Protein AF-A0AAX3UG30-F1 (afdb_monomer)

Mean predicted aligned error: 12.52 Å

Nearest PDB structures (foldseek):
  4fxe-assembly1_A-2  TM=7.239E-01  e=1.161E-01  Escherichia coli K-12
  4fxe-assembly1_B-2  TM=6.554E-01  e=1.550E-01  Escherichia coli K-12
  4q2u-assembly1_A  TM=5.104E-01  e=1.080E-01  Escherichia coli K-12
  4ml0-assembly2_E  TM=4.958E-01  e=1.080E-01  Escherichia coli B str. REL606

Foldseek 3Di:
DDPQVVCVVVVHGPVRVVVVQVVCCVVPVDGPDDPPDPQDPVSVVVVCVVVVVDPDDDPDPVRVVCVVPPPPPD

Structure (mmCIF, N/CA/C/O backbone):
data_AF-A0AAX3UG30-F1
#
_entry.id   AF-A0AAX3UG30-F1
#
loop_
_atom_site.group_PDB
_atom_site.id
_atom_site.type_symbol
_atom_site.label_atom_id
_atom_site.label_alt_id
_atom_site.label_comp_id
_atom_site.label_asym_id
_atom_site.label_entity_id
_atom_site.label_seq_id
_atom_site.pdbx_PDB_ins_code
_atom_site.Cartn_x
_atom_site.Cartn_y
_atom_site.Cartn_z
_atom_site.occupancy
_atom_site.B_iso_or_equiv
_atom_site.auth_seq_id
_atom_site.auth_comp_id
_atom_site.auth_asym_id
_atom_site.auth_atom_id
_atom_site.pdbx_PDB_model_num
ATOM 1 N N . MET A 1 1 ? 22.737 -6.697 -7.796 1.00 59.31 1 MET A N 1
ATOM 2 C CA . MET A 1 1 ? 21.851 -6.786 -8.983 1.00 59.31 1 MET A CA 1
ATOM 3 C C . MET A 1 1 ? 21.059 -5.487 -9.046 1.00 59.31 1 MET A C 1
ATOM 5 O O . MET A 1 1 ? 20.479 -5.139 -8.029 1.00 59.31 1 MET A O 1
ATOM 9 N N . THR A 1 2 ? 21.102 -4.721 -10.140 1.00 82.06 2 THR A N 1
ATOM 10 C CA . THR A 1 2 ? 20.396 -3.425 -10.231 1.00 82.06 2 THR A CA 1
ATOM 11 C C . THR A 1 2 ? 19.024 -3.589 -10.883 1.00 82.06 2 THR A C 1
ATOM 13 O O . THR A 1 2 ? 18.833 -4.482 -11.711 1.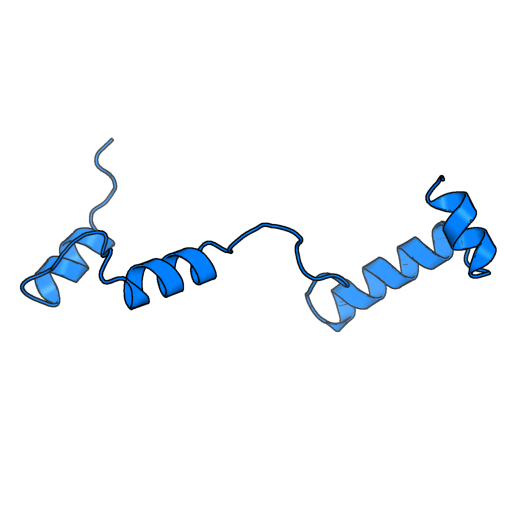00 82.06 2 THR A O 1
ATOM 16 N N . VAL A 1 3 ? 18.072 -2.715 -10.539 1.00 81.94 3 VAL A N 1
ATOM 17 C CA . VAL A 1 3 ? 16.715 -2.709 -11.119 1.00 81.94 3 VAL A CA 1
ATOM 18 C C . VAL A 1 3 ? 16.775 -2.641 -12.649 1.00 81.94 3 VAL A C 1
ATOM 20 O O . VAL A 1 3 ? 16.147 -3.448 -13.329 1.00 81.94 3 VAL A O 1
ATOM 23 N N . SER A 1 4 ? 17.633 -1.780 -13.200 1.00 83.00 4 SER A N 1
ATOM 24 C CA . SER A 1 4 ? 17.819 -1.635 -14.648 1.00 83.00 4 SER A CA 1
ATOM 25 C C . SER A 1 4 ? 18.327 -2.912 -15.329 1.00 83.00 4 SER A C 1
ATOM 27 O O . SER A 1 4 ? 17.915 -3.217 -16.446 1.00 83.00 4 SER A O 1
ATOM 29 N N . ALA A 1 5 ? 19.196 -3.689 -14.671 1.00 87.44 5 ALA A N 1
ATOM 30 C CA . ALA A 1 5 ? 19.684 -4.955 -15.221 1.00 87.44 5 ALA A CA 1
ATOM 31 C C . ALA A 1 5 ? 18.584 -6.027 -15.257 1.00 87.44 5 ALA A C 1
ATOM 33 O O . ALA A 1 5 ? 18.537 -6.824 -16.192 1.00 87.44 5 ALA A O 1
ATOM 34 N N . ASN A 1 6 ? 17.690 -6.033 -14.267 1.00 89.31 6 ASN A N 1
ATOM 35 C CA . ASN A 1 6 ? 16.562 -6.962 -14.221 1.00 89.31 6 ASN A CA 1
ATOM 36 C C . ASN A 1 6 ? 15.499 -6.611 -15.267 1.00 89.31 6 ASN A C 1
ATOM 38 O O . ASN A 1 6 ? 15.066 -7.496 -16.000 1.00 89.31 6 ASN A O 1
ATOM 42 N N . LEU A 1 7 ? 15.154 -5.329 -15.406 1.00 89.94 7 LEU A N 1
ATOM 43 C CA . LEU A 1 7 ? 14.224 -4.871 -16.442 1.00 89.94 7 LEU A CA 1
ATOM 44 C C . LEU A 1 7 ? 14.754 -5.191 -17.847 1.00 89.94 7 LEU A C 1
ATOM 46 O O . LEU A 1 7 ? 14.034 -5.760 -18.666 1.00 89.94 7 LEU A O 1
ATOM 50 N N . LYS A 1 8 ? 16.054 -4.972 -18.089 1.00 89.06 8 LYS A N 1
ATOM 51 C CA . LYS A 1 8 ? 16.689 -5.325 -19.366 1.00 89.06 8 LYS A CA 1
ATOM 52 C C . LYS A 1 8 ? 16.604 -6.825 -19.678 1.00 89.06 8 LYS A C 1
ATOM 54 O O . LYS A 1 8 ? 16.384 -7.181 -20.830 1.00 89.06 8 LYS A O 1
ATOM 59 N N . LYS A 1 9 ? 16.735 -7.707 -18.676 1.00 92.69 9 LYS A N 1
ATOM 60 C CA . LYS A 1 9 ? 16.532 -9.162 -18.851 1.00 92.69 9 LYS A CA 1
ATOM 61 C C . LYS A 1 9 ? 15.090 -9.521 -19.213 1.00 92.69 9 LYS A C 1
ATOM 63 O O . LYS A 1 9 ? 14.879 -10.507 -19.905 1.00 92.69 9 LYS A O 1
ATOM 68 N N . MET A 1 10 ? 14.124 -8.727 -18.759 1.00 90.31 10 MET A N 1
ATOM 69 C CA . MET A 1 10 ? 12.707 -8.873 -19.103 1.00 90.31 10 MET A CA 1
ATOM 70 C C . MET A 1 10 ? 12.360 -8.243 -20.463 1.00 90.31 10 MET A C 1
ATOM 72 O O . MET A 1 10 ? 11.212 -8.321 -20.884 1.00 90.31 10 MET A O 1
ATOM 76 N N . GLY A 1 11 ? 13.325 -7.618 -21.151 1.00 93.06 11 GLY A N 1
ATOM 77 C CA . GLY A 1 11 ? 13.080 -6.889 -22.398 1.00 93.06 11 GLY A CA 1
ATOM 78 C C . GLY A 1 11 ? 12.348 -5.558 -22.198 1.00 93.06 11 GLY A C 1
ATOM 79 O O . GLY A 1 11 ? 11.765 -5.040 -23.145 1.00 93.06 11 GLY A O 1
ATOM 80 N N . ILE A 1 12 ? 12.365 -5.008 -20.980 1.00 93.44 12 ILE A N 1
ATOM 81 C CA . ILE A 1 12 ? 11.648 -3.786 -20.603 1.00 93.44 12 ILE A CA 1
ATOM 82 C C . ILE A 1 12 ? 12.671 -2.704 -20.244 1.00 93.44 12 ILE A C 1
ATOM 84 O O . ILE A 1 12 ? 13.624 -2.949 -19.504 1.00 93.44 12 ILE A O 1
ATOM 88 N N . ASP A 1 13 ? 12.494 -1.489 -20.754 1.00 93.00 13 ASP A N 1
ATOM 89 C CA . ASP A 1 13 ? 13.282 -0.334 -20.327 1.00 93.00 13 ASP A CA 1
ATOM 90 C C . ASP A 1 13 ? 12.634 0.385 -19.128 1.00 93.00 13 ASP A C 1
ATOM 92 O O . ASP A 1 13 ? 11.455 0.207 -18.812 1.00 93.00 13 ASP A O 1
ATOM 96 N N . MET A 1 14 ? 13.409 1.231 -18.447 1.00 91.00 14 MET A N 1
ATOM 97 C CA . MET A 1 14 ? 12.953 1.916 -17.233 1.00 91.00 14 MET A CA 1
ATOM 98 C C . MET A 1 14 ? 11.745 2.836 -17.478 1.00 91.00 14 MET A C 1
ATOM 100 O O . MET A 1 14 ? 10.865 2.947 -16.620 1.00 91.00 14 MET A O 1
ATOM 104 N N . THR A 1 15 ? 11.670 3.481 -18.646 1.00 93.56 15 THR A N 1
ATOM 105 C CA . THR A 1 15 ? 10.555 4.361 -19.010 1.00 93.56 15 THR A CA 1
ATOM 106 C C . THR A 1 15 ? 9.282 3.551 -19.216 1.00 93.56 15 THR A C 1
ATOM 108 O O . THR A 1 15 ? 8.232 3.927 -18.690 1.00 93.56 15 THR A O 1
ATOM 111 N N . THR A 1 16 ? 9.365 2.421 -19.919 1.00 94.25 16 THR A N 1
ATOM 112 C CA . THR A 1 16 ? 8.225 1.511 -20.103 1.00 94.25 16 THR A CA 1
ATOM 113 C C . THR A 1 16 ? 7.742 0.945 -18.770 1.00 94.25 16 THR A C 1
ATOM 115 O O . THR A 1 16 ? 6.550 1.034 -18.477 1.00 94.25 16 THR A O 1
ATOM 118 N N . ALA A 1 17 ? 8.648 0.474 -17.908 1.00 92.19 17 ALA A N 1
ATOM 119 C CA . ALA A 1 17 ? 8.292 -0.025 -16.577 1.00 92.19 17 ALA A CA 1
ATOM 120 C C . ALA A 1 17 ? 7.564 1.038 -15.731 1.00 92.19 17 ALA A C 1
ATOM 122 O O . ALA A 1 17 ? 6.539 0.759 -15.109 1.00 92.19 17 ALA A O 1
ATOM 123 N N . THR A 1 18 ? 8.050 2.282 -15.769 1.00 93.69 18 THR A N 1
ATOM 124 C CA . THR A 1 18 ? 7.437 3.410 -15.051 1.00 93.69 18 THR A CA 1
ATOM 125 C C . THR A 1 18 ? 6.039 3.735 -15.584 1.00 93.69 18 THR A C 1
ATOM 127 O O . THR A 1 18 ? 5.112 3.954 -14.808 1.00 93.69 18 THR A O 1
ATOM 130 N N . LYS A 1 19 ? 5.848 3.731 -16.909 1.00 95.69 19 LYS A N 1
ATOM 131 C CA . LYS A 1 19 ? 4.525 3.950 -17.513 1.00 95.69 19 LYS A CA 1
ATOM 132 C C . LYS A 1 19 ? 3.535 2.862 -17.105 1.00 95.69 19 LYS A C 1
ATOM 134 O O . LYS A 1 19 ? 2.418 3.185 -16.715 1.00 95.69 19 LYS A O 1
ATOM 139 N N . MET A 1 20 ? 3.949 1.595 -17.152 1.00 93.31 20 MET A N 1
ATOM 140 C CA . MET A 1 20 ? 3.103 0.467 -16.748 1.00 93.31 20 MET A CA 1
ATOM 141 C C . MET A 1 20 ? 2.679 0.576 -15.279 1.00 93.31 20 MET A C 1
ATOM 143 O O . MET A 1 20 ? 1.513 0.344 -14.965 1.00 93.31 20 MET A O 1
ATOM 147 N N . TYR A 1 21 ? 3.589 1.005 -14.400 1.00 93.25 21 TYR A 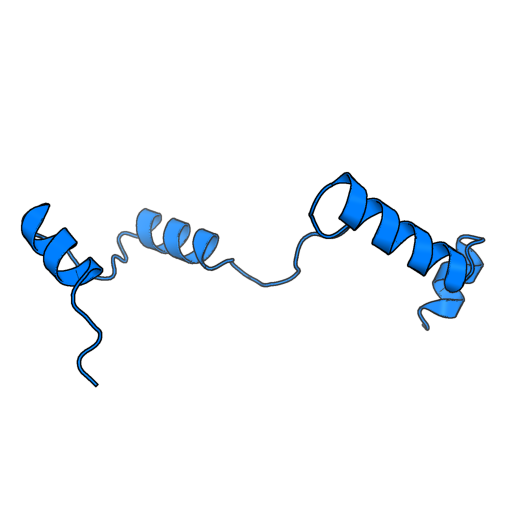N 1
ATOM 148 C CA . TYR A 1 21 ? 3.295 1.256 -12.989 1.00 93.25 21 TYR A CA 1
ATOM 149 C C . TYR A 1 21 ? 2.169 2.286 -12.795 1.00 93.25 21 TYR A C 1
ATOM 151 O O . TYR A 1 21 ? 1.186 2.005 -12.109 1.00 93.25 21 TYR A O 1
ATOM 159 N N . TYR A 1 22 ? 2.265 3.452 -13.443 1.00 95.38 22 TYR A N 1
ATOM 160 C CA . TYR A 1 22 ? 1.234 4.490 -13.326 1.00 95.38 22 TYR A CA 1
ATOM 161 C C . TYR A 1 22 ? -0.090 4.103 -13.987 1.00 95.38 22 TYR A C 1
ATOM 163 O O . TYR A 1 22 ? -1.150 4.410 -13.446 1.00 95.38 22 TYR A O 1
ATOM 171 N N . ILE A 1 23 ? -0.049 3.407 -15.127 1.00 95.75 23 ILE A N 1
ATOM 172 C CA . ILE A 1 23 ? -1.261 2.898 -15.784 1.00 95.75 23 ILE A CA 1
ATOM 173 C C . ILE A 1 23 ? -2.021 1.969 -14.836 1.00 95.75 23 ILE A C 1
ATOM 175 O O . ILE A 1 23 ? -3.228 2.133 -14.676 1.00 95.75 23 ILE A O 1
ATOM 179 N N . TYR A 1 24 ? -1.323 1.053 -14.162 1.00 94.88 24 TYR A N 1
ATOM 180 C CA . TYR A 1 24 ? -1.954 0.142 -13.211 1.00 94.88 24 TYR A CA 1
ATOM 181 C C . TYR A 1 24 ? -2.626 0.894 -12.055 1.00 94.88 24 TYR A C 1
ATOM 183 O O . TYR A 1 24 ? -3.777 0.611 -11.725 1.00 94.88 24 TYR A O 1
ATOM 191 N N . ILE A 1 25 ? -1.942 1.881 -11.466 1.00 93.56 25 ILE A N 1
ATOM 192 C CA . ILE A 1 25 ? -2.511 2.693 -10.379 1.00 93.56 25 ILE A CA 1
ATOM 193 C C . ILE A 1 25 ? -3.758 3.436 -10.857 1.00 93.56 25 ILE A C 1
ATOM 195 O O . ILE A 1 25 ? -4.782 3.396 -10.181 1.00 93.56 25 ILE A O 1
ATOM 199 N N . ASN A 1 26 ? -3.704 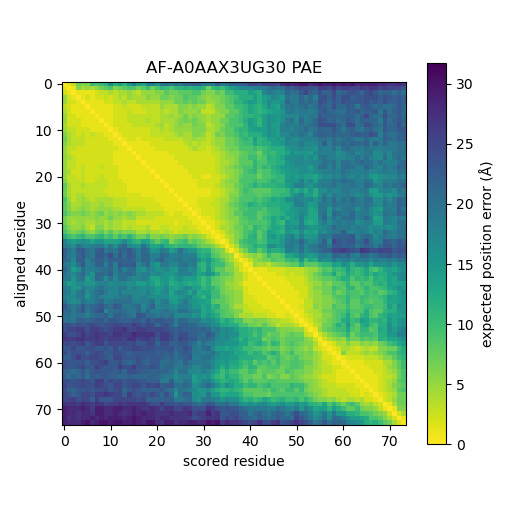4.056 -12.036 1.00 93.88 2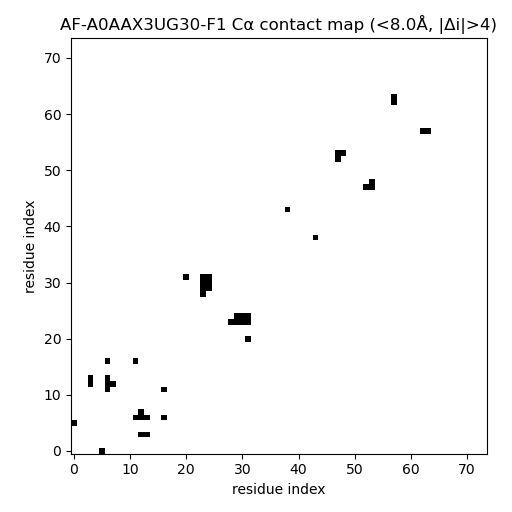6 ASN A N 1
ATOM 200 C CA . ASN A 1 26 ? -4.839 4.793 -12.588 1.00 93.88 26 ASN A CA 1
ATOM 201 C C . ASN A 1 26 ? -6.038 3.883 -12.892 1.00 93.88 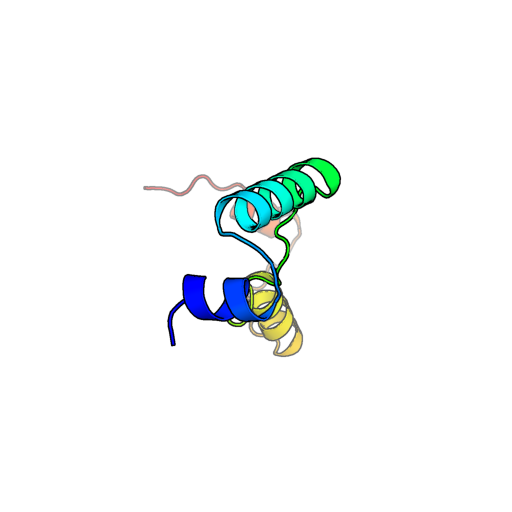26 ASN A C 1
ATOM 203 O O . ASN A 1 26 ? -7.179 4.302 -12.729 1.00 93.88 26 ASN A O 1
ATOM 207 N N . GLN A 1 27 ? -5.795 2.647 -13.335 1.00 93.94 27 GLN A N 1
ATOM 208 C CA . GLN A 1 27 ? -6.857 1.699 -13.684 1.00 93.94 27 GLN A CA 1
ATOM 209 C C . GLN A 1 27 ? -7.468 0.999 -12.468 1.00 93.94 27 GLN A C 1
ATOM 211 O O . GLN A 1 27 ? -8.657 0.689 -12.477 1.00 93.94 27 GLN A O 1
ATOM 216 N N . HIS A 1 28 ? -6.670 0.723 -11.436 1.00 91.44 28 HIS A N 1
ATOM 217 C CA . HIS A 1 28 ? -7.082 -0.138 -10.324 1.00 91.44 28 HIS A CA 1
ATOM 218 C C . HIS A 1 28 ? -7.173 0.575 -8.974 1.00 91.44 28 HIS A C 1
ATOM 220 O O . HIS A 1 28 ? -7.625 -0.039 -8.008 1.00 91.44 28 HIS A O 1
ATOM 226 N N . GLY A 1 29 ? -6.723 1.830 -8.876 1.00 89.44 29 GLY A N 1
ATOM 227 C CA . GLY A 1 29 ? -6.739 2.611 -7.636 1.00 89.44 29 GLY A CA 1
ATOM 228 C C . GLY A 1 29 ? -5.876 2.024 -6.515 1.00 89.44 29 GLY A C 1
ATOM 229 O O . GLY A 1 29 ? -6.078 2.355 -5.351 1.00 89.44 29 GLY A O 1
ATOM 230 N N . LYS A 1 30 ? -4.944 1.118 -6.834 1.00 87.00 30 LYS A N 1
ATOM 231 C CA . LYS A 1 30 ? -4.097 0.424 -5.856 1.00 87.00 30 LYS A CA 1
ATOM 232 C C . LYS A 1 30 ? -2.705 0.150 -6.407 1.00 87.00 30 LYS A C 1
ATOM 234 O O . LYS A 1 30 ? -2.489 0.155 -7.618 1.00 87.00 30 LYS A O 1
ATOM 239 N N . LEU A 1 31 ? -1.766 -0.133 -5.508 1.00 87.31 31 LEU A N 1
ATOM 240 C CA . LEU A 1 31 ? -0.393 -0.466 -5.873 1.00 87.31 31 LEU A CA 1
ATOM 241 C C . LEU A 1 31 ? -0.315 -1.839 -6.580 1.00 87.31 31 LEU A C 1
ATOM 243 O O . LEU A 1 31 ? -1.039 -2.767 -6.205 1.00 87.31 31 LEU A O 1
ATOM 247 N N . PRO A 1 32 ? 0.570 -2.004 -7.584 1.00 87.38 32 PRO A N 1
ATOM 248 C CA . PRO A 1 32 ? 0.814 -3.272 -8.287 1.00 87.38 32 PRO A CA 1
ATOM 249 C C . PRO A 1 32 ? 1.679 -4.258 -7.486 1.00 87.38 32 PRO A C 1
ATOM 251 O O . PRO A 1 32 ? 2.371 -5.100 -8.051 1.00 87.38 32 PRO A O 1
ATOM 254 N N . PHE A 1 33 ? 1.670 -4.146 -6.164 1.00 84.81 33 PHE A N 1
ATOM 255 C CA . PHE A 1 33 ? 2.327 -5.060 -5.243 1.00 84.81 33 PHE A CA 1
ATOM 256 C C . PHE A 1 33 ? 1.562 -5.058 -3.923 1.00 84.81 33 PHE A C 1
ATOM 258 O O . PHE A 1 33 ? 0.928 -4.064 -3.562 1.00 84.81 33 PHE A O 1
ATOM 265 N N . ALA A 1 34 ? 1.622 -6.173 -3.199 1.00 78.50 34 ALA A N 1
ATOM 266 C CA . ALA A 1 34 ? 1.169 -6.188 -1.819 1.00 78.50 34 ALA A CA 1
ATOM 267 C C . ALA A 1 34 ? 2.139 -5.326 -0.989 1.00 78.50 34 ALA A C 1
ATOM 269 O O . ALA A 1 34 ? 3.352 -5.532 -1.108 1.00 78.50 34 ALA A O 1
ATOM 270 N N . PRO A 1 35 ? 1.659 -4.353 -0.193 1.00 68.44 35 PRO A N 1
ATOM 271 C CA . PRO A 1 35 ? 2.527 -3.620 0.718 1.00 68.44 35 PRO A CA 1
ATOM 272 C C . PRO A 1 35 ? 3.251 -4.624 1.620 1.00 68.44 35 PRO A C 1
ATOM 274 O O . PRO A 1 35 ? 2.628 -5.479 2.242 1.00 68.44 35 PRO A O 1
ATOM 277 N N . SER A 1 36 ? 4.582 -4.557 1.648 1.00 65.00 36 SER A N 1
ATOM 278 C CA . SER A 1 36 ? 5.435 -5.495 2.389 1.00 65.00 36 SER A CA 1
ATOM 279 C C . SER A 1 36 ? 5.518 -5.180 3.885 1.00 65.00 36 SER A C 1
ATOM 281 O O . SER A 1 36 ? 6.474 -5.574 4.550 1.00 65.00 36 SER A O 1
ATOM 283 N N . THR A 1 37 ? 4.572 -4.416 4.418 1.00 58.66 37 THR A N 1
ATOM 284 C CA . THR A 1 37 ? 4.514 -4.129 5.845 1.00 58.66 37 THR A CA 1
ATOM 285 C C . THR A 1 37 ? 4.060 -5.401 6.549 1.00 58.66 37 THR A C 1
ATOM 287 O O . THR A 1 37 ? 3.034 -5.975 6.184 1.00 58.66 37 THR A O 1
ATOM 290 N N . GLY A 1 38 ? 4.842 -5.866 7.533 1.00 64.81 38 GLY A N 1
ATOM 291 C CA . GLY A 1 38 ? 4.392 -6.889 8.483 1.00 64.81 38 GLY A CA 1
ATOM 292 C C . GLY A 1 38 ? 3.027 -6.525 9.072 1.00 64.81 38 GLY A C 1
ATOM 293 O O . GLY A 1 38 ? 2.625 -5.376 8.913 1.00 64.81 38 GLY A O 1
ATOM 294 N N . ARG A 1 39 ? 2.336 -7.513 9.678 1.00 63.16 39 ARG A N 1
ATOM 295 C CA . ARG A 1 39 ? 0.934 -7.450 10.160 1.00 63.16 39 ARG A CA 1
ATOM 296 C C . ARG A 1 39 ? 0.358 -6.038 10.074 1.00 63.16 39 ARG A C 1
ATOM 298 O O . ARG A 1 39 ? 0.722 -5.188 10.885 1.00 63.16 39 ARG A O 1
ATOM 305 N N . SER A 1 40 ? -0.491 -5.799 9.073 1.00 72.94 40 SER A N 1
ATOM 306 C CA . SER A 1 40 ? -1.200 -4.525 8.964 1.00 72.94 40 SER A CA 1
ATOM 307 C C . SER A 1 40 ? -1.875 -4.190 10.296 1.00 72.94 40 SER A C 1
ATOM 309 O O . SER A 1 40 ? -2.162 -5.092 11.080 1.00 72.94 40 SER A O 1
ATOM 311 N N . GLU A 1 41 ? -2.168 -2.919 10.563 1.00 75.56 41 GLU A N 1
ATOM 312 C CA . GLU A 1 41 ? -2.942 -2.540 11.758 1.00 75.56 41 GLU A CA 1
ATOM 313 C C . GLU A 1 41 ? -4.238 -3.360 11.860 1.00 75.56 41 GLU A C 1
ATOM 315 O O . GLU A 1 41 ? -4.627 -3.783 12.944 1.00 75.56 41 GLU A O 1
ATOM 320 N N . LEU A 1 42 ? -4.838 -3.703 10.712 1.00 76.50 42 LEU A N 1
ATOM 321 C CA . LEU A 1 42 ? -5.958 -4.634 10.630 1.00 76.50 42 LEU A CA 1
ATOM 322 C C . LEU A 1 42 ? -5.578 -6.068 11.036 1.00 76.50 42 LEU A C 1
ATOM 324 O O . LEU A 1 42 ? -6.308 -6.689 11.800 1.00 76.50 42 LEU A O 1
ATOM 328 N N . ASP A 1 43 ? -4.461 -6.615 10.552 1.00 78.50 43 ASP A N 1
ATOM 329 C CA . ASP A 1 43 ? -3.991 -7.949 10.958 1.00 78.50 43 ASP A CA 1
ATOM 330 C C . ASP A 1 43 ? -3.654 -8.003 12.451 1.00 78.50 43 ASP A C 1
ATOM 332 O O . ASP A 1 43 ? -3.869 -9.032 13.095 1.00 78.50 43 ASP A O 1
ATOM 336 N N . GLN A 1 44 ? -3.126 -6.909 13.000 1.00 80.75 44 GLN A N 1
ATOM 337 C CA . GLN A 1 44 ? -2.832 -6.764 14.417 1.00 80.75 44 GLN A CA 1
ATOM 338 C C . GLN A 1 44 ? -4.129 -6.685 15.232 1.00 80.75 44 GLN A C 1
ATOM 340 O O . GLN A 1 44 ? -4.281 -7.467 16.164 1.00 80.75 44 GLN A O 1
ATOM 345 N N . ALA A 1 45 ? -5.110 -5.882 14.812 1.00 78.06 45 ALA A N 1
ATOM 346 C CA . ALA A 1 45 ? -6.430 -5.823 15.443 1.00 78.06 45 ALA A CA 1
ATOM 347 C C . ALA A 1 45 ? -7.177 -7.170 15.367 1.00 78.06 45 ALA A C 1
ATOM 349 O O . ALA A 1 45 ? -7.799 -7.608 16.334 1.00 78.06 45 ALA A O 1
ATOM 350 N N . VAL A 1 46 ? -7.089 -7.881 14.236 1.00 81.50 46 VAL A N 1
ATOM 351 C CA . VAL A 1 46 ? -7.661 -9.230 14.079 1.00 81.50 46 VAL A CA 1
ATOM 352 C C . VAL A 1 46 ? -6.948 -10.237 14.980 1.00 81.50 46 VAL A C 1
ATOM 354 O O . VAL A 1 46 ? -7.591 -11.130 15.536 1.00 81.50 46 VAL A O 1
ATOM 357 N N . TYR A 1 47 ? -5.627 -10.128 15.119 1.00 82.12 47 TYR A N 1
ATOM 358 C CA . TYR A 1 47 ? -4.855 -10.959 16.036 1.00 82.12 47 TYR A CA 1
ATOM 359 C C . TYR A 1 47 ? -5.259 -10.690 17.491 1.00 82.12 47 TYR A C 1
ATOM 361 O O . TYR A 1 47 ? -5.612 -11.624 18.206 1.00 82.12 47 TYR A O 1
ATOM 369 N N . GLU A 1 48 ? -5.297 -9.429 17.904 1.00 82.81 48 GLU A N 1
ATOM 370 C CA . GLU A 1 48 ? -5.721 -8.995 19.236 1.00 82.81 48 GLU A CA 1
ATOM 371 C C . GLU A 1 48 ? -7.135 -9.477 19.566 1.00 82.81 48 GLU A C 1
ATOM 373 O O . GLU A 1 48 ? -7.345 -10.105 20.605 1.00 82.81 48 GLU A O 1
ATOM 378 N N . ALA A 1 49 ? -8.079 -9.331 18.633 1.00 79.62 49 ALA A N 1
ATOM 379 C CA . ALA A 1 49 ? -9.442 -9.828 18.795 1.00 79.62 49 ALA A CA 1
ATOM 380 C C . ALA A 1 49 ? -9.513 -11.357 18.953 1.00 79.62 49 ALA A C 1
ATOM 382 O O . ALA A 1 49 ? -10.295 -11.851 19.763 1.00 79.62 49 ALA A O 1
ATOM 383 N N . LYS A 1 50 ? -8.697 -12.123 18.212 1.00 81.12 50 LYS A N 1
ATOM 384 C CA . LYS A 1 50 ? -8.618 -13.594 18.347 1.00 81.12 50 LYS A CA 1
ATOM 385 C C . LYS A 1 50 ? -7.979 -14.039 19.660 1.00 81.12 50 LYS A C 1
ATOM 387 O O . LYS A 1 50 ? -8.276 -15.129 20.145 1.00 81.12 50 LYS A O 1
ATOM 392 N N . HIS A 1 51 ? -7.087 -13.222 20.207 1.00 83.94 51 HIS A N 1
ATOM 393 C CA . HIS A 1 51 ? -6.349 -13.509 21.432 1.00 83.94 51 HIS A CA 1
ATOM 394 C C . HIS A 1 51 ? -6.938 -12.815 22.669 1.00 83.94 51 HIS A C 1
ATOM 396 O O . HIS A 1 51 ? -6.325 -12.883 23.731 1.00 83.94 51 HIS A O 1
ATOM 402 N N . HIS A 1 52 ? -8.130 -12.215 22.553 1.00 75.75 52 H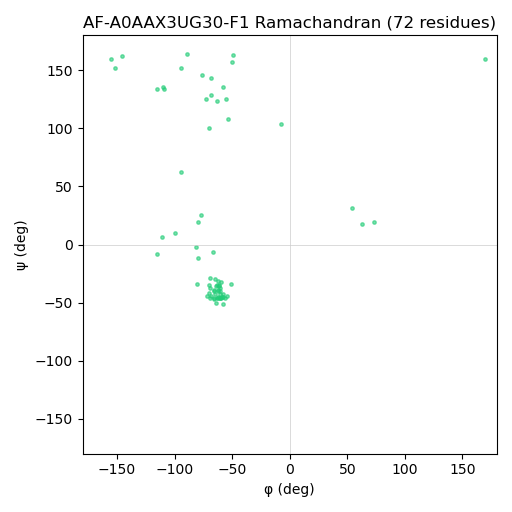IS A N 1
ATOM 403 C CA . HIS A 1 52 ? -8.807 -11.463 23.618 1.00 75.75 52 HIS A CA 1
ATOM 404 C C . HIS A 1 52 ? -7.932 -10.346 24.220 1.00 75.75 52 HIS A C 1
ATOM 406 O O . HIS A 1 52 ? -8.025 -10.031 25.402 1.00 75.75 52 HIS A O 1
ATOM 412 N N . GLN A 1 53 ? -7.053 -9.757 23.408 1.00 73.94 53 GLN A N 1
ATOM 413 C CA . GLN A 1 53 ? -6.185 -8.641 23.782 1.00 73.94 53 GLN A CA 1
ATOM 414 C C . GLN A 1 53 ? -6.856 -7.327 23.376 1.00 73.94 53 GLN A C 1
ATOM 416 O O . GLN A 1 53 ? -6.375 -6.624 22.496 1.00 73.94 53 GLN A O 1
ATOM 421 N N . TYR A 1 54 ? -8.018 -7.031 23.954 1.00 69.00 54 TYR A N 1
ATOM 422 C CA . TYR A 1 54 ? -8.745 -5.801 23.643 1.00 69.00 54 TYR A CA 1
ATOM 423 C C . TYR A 1 54 ? -8.093 -4.593 24.332 1.00 69.00 54 TYR A C 1
ATOM 425 O O . TYR A 1 54 ? -7.610 -4.707 25.458 1.00 69.00 54 TYR A O 1
ATOM 433 N N . ALA A 1 55 ? -8.123 -3.426 23.680 1.00 65.50 55 ALA A N 1
ATOM 434 C CA . ALA A 1 55 ? -7.648 -2.158 24.250 1.00 65.50 55 ALA A CA 1
ATOM 435 C C . ALA A 1 55 ? -8.497 -1.661 25.444 1.00 65.50 55 ALA A C 1
ATOM 437 O O . ALA A 1 55 ? -8.127 -0.696 26.107 1.00 65.50 55 ALA A O 1
ATOM 438 N N . GLY A 1 56 ? -9.614 -2.333 25.732 1.00 68.00 56 GLY A N 1
ATOM 439 C CA . GLY A 1 56 ? -10.521 -2.061 26.838 1.00 68.00 56 GLY A CA 1
ATOM 440 C C . GLY A 1 56 ? -11.812 -2.867 26.689 1.00 68.00 56 GLY A C 1
ATOM 441 O O . GLY A 1 56 ? -12.149 -3.322 25.593 1.00 68.00 56 GLY A O 1
ATOM 442 N N . GLU A 1 57 ? -12.532 -3.051 27.791 1.00 73.31 57 GLU A N 1
ATOM 443 C CA . GLU A 1 57 ? -13.911 -3.542 27.786 1.00 73.31 57 GLU A CA 1
ATOM 444 C C . GLU A 1 57 ? -14.829 -2.383 28.170 1.00 73.31 57 GLU A C 1
ATOM 446 O O . GLU A 1 57 ? -14.555 -1.663 29.129 1.00 73.31 57 GLU A O 1
ATOM 451 N N . TYR A 1 58 ? -15.918 -2.205 27.425 1.00 79.69 58 TYR A N 1
ATOM 452 C CA . TYR A 1 58 ? -16.921 -1.182 27.706 1.00 79.69 58 TYR A CA 1
ATOM 453 C C . TYR A 1 58 ? -18.195 -1.865 28.193 1.00 79.69 58 TYR A C 1
ATOM 455 O O . TYR A 1 58 ? -18.657 -2.843 27.602 1.00 79.69 58 TYR A O 1
ATOM 463 N N . ASN A 1 59 ? -18.801 -1.324 29.245 1.00 83.69 59 ASN A N 1
ATOM 464 C CA . ASN A 1 59 ? -20.021 -1.867 29.839 1.00 83.69 59 ASN A CA 1
ATOM 465 C C . ASN A 1 59 ? -21.273 -1.477 29.039 1.00 83.69 59 ASN A C 1
ATOM 467 O O . ASN A 1 59 ? -22.359 -2.008 29.276 1.00 83.69 59 ASN A O 1
ATOM 471 N N . SER A 1 60 ? -21.148 -0.533 28.099 1.00 86.75 60 SER A N 1
ATOM 472 C CA . SER A 1 60 ? -22.242 -0.100 27.233 1.00 86.75 60 SER A CA 1
ATOM 473 C C . SER A 1 60 ? -21.759 0.498 25.908 1.00 86.75 60 SER A C 1
ATOM 475 O O . SER A 1 60 ? -20.639 0.994 25.786 1.00 86.75 60 SER A O 1
ATOM 477 N N . LEU A 1 61 ? -22.655 0.517 24.914 1.00 81.94 61 LEU A N 1
ATOM 478 C CA . LEU A 1 61 ? -22.445 1.222 23.642 1.00 81.94 61 LEU A CA 1
ATOM 479 C C . LEU A 1 61 ? -22.221 2.732 23.851 1.00 81.94 61 LEU A C 1
ATOM 481 O O . LEU A 1 61 ? -21.523 3.372 23.069 1.00 81.94 61 LEU A O 1
ATOM 485 N N . GLU A 1 62 ? -22.850 3.311 24.874 1.00 84.19 62 GLU A N 1
ATOM 486 C CA . GLU A 1 62 ? -22.747 4.736 25.193 1.00 84.19 62 GLU A CA 1
ATOM 487 C C . GLU A 1 62 ? -21.356 5.089 25.735 1.00 84.19 62 GLU A C 1
ATOM 489 O O . GLU A 1 62 ? -20.763 6.072 25.297 1.00 84.19 62 GLU A O 1
ATOM 494 N N . GLU A 1 63 ? -20.798 4.234 26.595 1.00 82.19 63 GLU A N 1
ATOM 495 C CA . GLU A 1 63 ? -19.428 4.349 27.110 1.00 82.19 63 GLU A CA 1
ATOM 496 C C . GLU A 1 63 ? -18.392 4.233 25.983 1.00 82.19 63 GLU A C 1
ATOM 498 O O . GLU A 1 63 ? -17.523 5.094 25.863 1.00 82.19 63 GLU A O 1
ATOM 503 N N . PHE A 1 64 ? -18.557 3.251 25.088 1.00 83.50 64 PHE A N 1
ATOM 504 C CA . PHE A 1 64 ? -17.715 3.103 23.896 1.00 83.50 64 PHE A CA 1
ATOM 505 C C . PHE A 1 64 ? -17.747 4.347 22.997 1.00 83.50 64 PHE A C 1
ATOM 507 O O . PHE A 1 64 ? -16.715 4.820 22.531 1.00 83.50 64 PHE A O 1
ATOM 514 N N . ARG A 1 65 ? -18.941 4.899 22.743 1.00 83.50 65 ARG A N 1
ATOM 515 C CA . ARG A 1 65 ? -19.091 6.101 21.908 1.00 83.50 65 ARG A CA 1
ATOM 516 C C . ARG A 1 65 ? -18.454 7.323 22.548 1.00 83.50 65 ARG A C 1
ATOM 518 O O . ARG A 1 65 ? -17.878 8.131 21.830 1.00 83.50 65 ARG A O 1
ATOM 525 N N . LYS A 1 66 ? -18.590 7.472 23.866 1.00 84.69 66 LYS A N 1
ATOM 526 C CA . LYS A 1 66 ? -17.965 8.576 24.589 1.00 84.69 66 LYS A CA 1
ATOM 527 C C . LYS A 1 66 ? -16.453 8.527 24.414 1.00 84.69 66 LYS A C 1
ATOM 529 O O . LYS A 1 66 ? -15.884 9.547 24.080 1.00 84.69 66 LYS A O 1
ATOM 534 N N . ASP A 1 67 ? -15.840 7.360 24.571 1.00 81.19 67 ASP A N 1
ATOM 535 C CA . ASP A 1 67 ? -14.396 7.182 24.397 1.00 81.19 67 ASP A CA 1
ATOM 536 C C . ASP A 1 67 ? -13.941 7.420 22.944 1.00 81.19 67 ASP A C 1
ATOM 538 O O . ASP A 1 67 ? -13.038 8.211 22.703 1.00 81.19 67 ASP A O 1
ATOM 542 N N . LEU A 1 68 ? -14.642 6.843 21.958 1.00 81.19 68 LEU A N 1
ATOM 543 C CA . LEU A 1 68 ? -14.298 6.967 20.532 1.00 81.19 68 LEU A CA 1
ATOM 544 C C . LEU A 1 68 ? -14.356 8.407 19.996 1.00 81.19 68 LEU A C 1
ATOM 546 O O . LEU A 1 68 ? -13.656 8.744 19.043 1.00 81.19 68 LEU A O 1
ATOM 550 N N . TYR A 1 69 ? -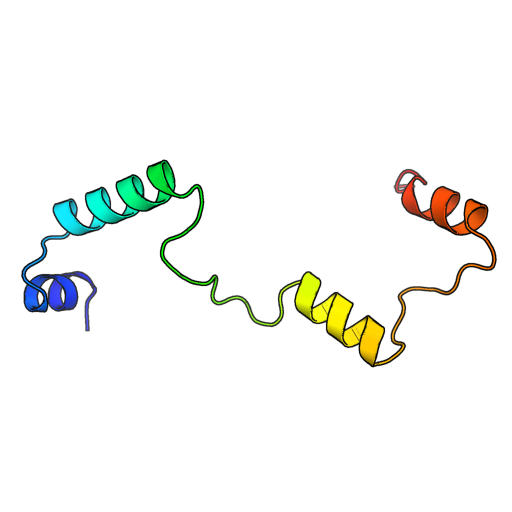15.253 9.224 20.548 1.00 82.06 69 TYR A N 1
ATOM 551 C CA . TYR A 1 69 ? -15.474 10.605 20.117 1.00 82.06 69 TYR A CA 1
ATOM 552 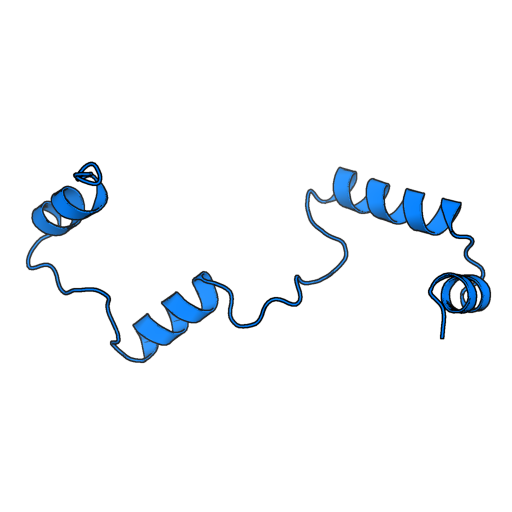C C . TYR A 1 69 ? -15.026 11.634 21.155 1.00 82.06 69 TYR A C 1
ATOM 554 O O . TYR A 1 69 ? -15.291 12.825 20.966 1.00 82.06 69 TYR A O 1
ATOM 562 N N . SER A 1 70 ? -14.378 11.203 22.240 1.00 75.00 70 SER A N 1
ATOM 563 C CA . SER A 1 70 ? -13.710 12.135 23.138 1.00 75.00 70 SER A CA 1
ATOM 564 C C . SER A 1 70 ? -12.606 12.817 22.333 1.00 75.00 70 SER A C 1
ATOM 566 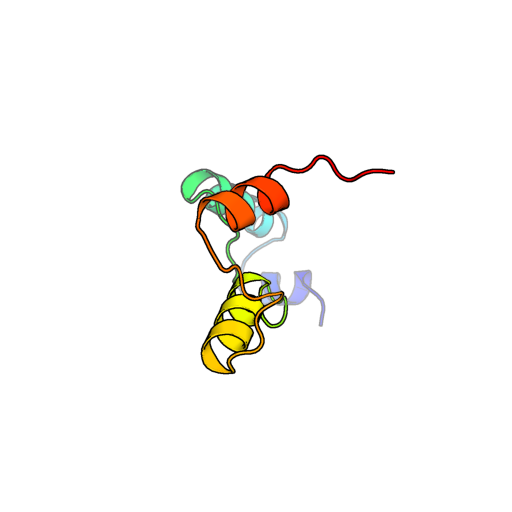O O . SER A 1 70 ? -11.792 12.122 21.726 1.00 75.00 70 SER A O 1
ATOM 568 N N . PRO A 1 71 ? -12.587 14.156 22.252 1.00 65.19 71 PRO A N 1
ATOM 569 C CA . PRO A 1 71 ? -11.426 14.841 21.709 1.00 65.19 71 PRO A CA 1
ATOM 570 C C . PRO A 1 71 ? -10.215 14.439 22.551 1.00 65.19 71 PRO A C 1
ATOM 572 O O . PRO A 1 71 ? -10.330 14.400 23.777 1.00 65.19 71 PRO A O 1
ATOM 575 N N . ASP A 1 72 ? -9.093 14.123 21.902 1.00 63.06 72 ASP A N 1
ATOM 576 C CA . ASP A 1 72 ? -7.821 13.932 22.594 1.00 63.06 72 ASP A CA 1
ATOM 577 C C . ASP A 1 72 ? -7.574 15.196 23.438 1.00 63.06 72 ASP A C 1
ATOM 579 O O . ASP A 1 72 ? -7.392 16.289 22.896 1.00 63.06 72 ASP A O 1
ATOM 583 N N . GLU A 1 73 ? -7.700 15.086 24.763 1.00 56.88 73 GLU A N 1
ATOM 584 C CA . GLU A 1 73 ? -7.315 16.164 25.671 1.00 56.88 73 GLU A CA 1
ATOM 585 C C . GLU A 1 73 ? -5.783 16.249 25.626 1.00 56.88 73 GLU A C 1
ATOM 587 O O . GLU A 1 73 ? -5.100 15.415 26.222 1.00 56.88 73 GLU A O 1
ATOM 592 N N . ASP A 1 74 ? -5.266 17.214 24.856 1.00 52.12 74 ASP A N 1
ATOM 593 C CA . ASP A 1 74 ? -3.867 17.672 24.899 1.00 52.12 74 ASP A CA 1
ATOM 594 C C . ASP A 1 74 ? -3.446 18.102 26.320 1.00 52.12 74 ASP A C 1
ATOM 596 O O . ASP A 1 74 ? -4.195 18.881 26.965 1.00 52.12 74 ASP A O 1
#

pLDDT: mean 81.76, std 10.69, range [52.12, 95.75]

Organism: NCBI:txid267818

InterPro domains:
  IPR013321 Arc-type ribbon-helix-helix [G3DSA:1.10.1220.10] (2-64)

Secondary structure (DSSP, 8-state):
--HHHHHHHTT--HHHHHHHHHHHHHHHSS-SS----SS-HHHHHHHHHHTT--S---SSHHHHHHHHTS----

Sequence (74 aa):
MTVSANLKKMGIDMTTATKMYYIYINQHGKLPFAPSTGRSELDQAVYEAKHHQYAGEYNSLEEFRKDLYSPDED

Solvent-accessible surface area (backbone atoms only — not comparable to full-atom values): 4784 Å² total; per-residue (Å²): 139,55,72,68,61,54,33,51,74,72,75,38,53,75,67,58,54,52,50,53,55,54,51,47,32,75,75,65,77,43,73,100,58,80,78,87,64,70,74,45,73,65,52,45,53,53,46,24,63,75,67,71,55,62,99,69,86,68,97,41,74,66,57,46,49,49,62,76,67,49,74,84,82,126

Radius of gyration: 22.17 Å; Cα contacts (8 Å, |Δi|>4): 23; chains: 1; bounding box: 45×31×52 Å